Protein AF-A0A950CJN0-F1 (afdb_monomer_lite)

Sequence (94 aa):
LMHSLLANPVSRYEAWDFVRKNWEAMVQKYPDSALPRMCEAVSGLLNRQDEVNEFFEQHKPRLGQKIIEQHLERLAVAIAFRDREGRNLTTTAL

Secondary structure (DSSP, 8-state):
-HHHHHH-TTTHHHHHHHHHHHHHHHHHHS-TTHHHHHHGGGGG-TT-HHHHHHHHHHS--SS-HHHHHHHHHHHHHHHHHHHHHHHHHHHTT-

pLDDT: mean 93.28, std 9.2, range [42.34, 98.44]

Structure (mmCIF, N/CA/C/O backbone):
data_AF-A0A950CJN0-F1
#
_entry.id   AF-A0A950CJN0-F1
#
loop_
_atom_site.group_PDB
_atom_site.id
_atom_site.type_symbol
_atom_site.label_atom_id
_atom_site.label_alt_id
_atom_site.label_comp_id
_atom_site.label_asym_id
_atom_site.label_entity_id
_atom_site.label_seq_id
_atom_site.pdbx_PDB_ins_code
_atom_site.Cartn_x
_atom_site.Cartn_y
_atom_site.Cartn_z
_atom_site.occupancy
_atom_site.B_iso_or_equiv
_atom_site.auth_seq_id
_atom_site.auth_comp_id
_atom_site.auth_asym_id
_atom_site.auth_atom_id
_atom_site.pdbx_PDB_model_num
ATOM 1 N N . LEU A 1 1 ? 6.361 1.848 12.959 1.00 86.06 1 LEU A N 1
ATOM 2 C CA . LEU A 1 1 ? 6.914 0.512 12.647 1.00 86.06 1 LEU A CA 1
ATOM 3 C C . LEU A 1 1 ? 6.338 -0.056 11.349 1.00 86.06 1 LEU A C 1
ATOM 5 O O . LEU A 1 1 ? 7.099 -0.166 10.403 1.00 86.06 1 LEU A O 1
ATOM 9 N N . MET A 1 2 ? 5.029 -0.341 11.256 1.00 93.94 2 MET A N 1
ATOM 10 C CA . MET A 1 2 ? 4.443 -0.949 10.041 1.00 93.94 2 MET A CA 1
ATOM 11 C C . MET A 1 2 ? 4.679 -0.150 8.755 1.00 93.94 2 MET A C 1
ATOM 13 O O . MET A 1 2 ? 5.116 -0.725 7.767 1.00 93.94 2 MET A O 1
ATOM 17 N N . HIS A 1 3 ? 4.482 1.172 8.788 1.00 94.75 3 HIS A N 1
ATOM 18 C CA . HIS A 1 3 ? 4.808 2.046 7.654 1.00 94.75 3 HIS A CA 1
ATOM 19 C C . HIS A 1 3 ? 6.258 1.852 7.173 1.00 94.75 3 HIS A C 1
ATOM 21 O O . HIS A 1 3 ? 6.506 1.664 5.990 1.00 94.75 3 HIS A O 1
ATOM 27 N N . SER A 1 4 ? 7.222 1.835 8.100 1.00 96.00 4 SER A N 1
ATOM 28 C CA . SER A 1 4 ? 8.645 1.669 7.784 1.00 96.00 4 SER A CA 1
ATOM 29 C C . SER A 1 4 ? 8.957 0.304 7.157 1.00 96.00 4 SER A C 1
ATOM 31 O O . SER A 1 4 ? 9.806 0.223 6.276 1.00 96.00 4 SER A O 1
ATOM 33 N N . LEU A 1 5 ? 8.261 -0.760 7.578 1.00 97.12 5 LEU A N 1
ATOM 34 C CA . LEU A 1 5 ? 8.411 -2.100 6.999 1.00 97.12 5 LEU A CA 1
ATOM 35 C C . LEU A 1 5 ? 7.815 -2.189 5.587 1.00 97.12 5 LEU A C 1
ATOM 37 O O . LEU A 1 5 ? 8.431 -2.793 4.714 1.00 97.12 5 LEU A O 1
ATOM 41 N N . LEU A 1 6 ? 6.667 -1.546 5.351 1.00 96.94 6 LEU A N 1
ATOM 42 C CA . LEU A 1 6 ? 6.071 -1.407 4.017 1.00 96.94 6 LEU A CA 1
ATOM 43 C C . LEU A 1 6 ? 6.938 -0.548 3.083 1.00 96.94 6 LEU A C 1
ATOM 45 O O . LEU A 1 6 ? 6.998 -0.799 1.884 1.00 96.94 6 LEU A O 1
ATOM 49 N N . ALA A 1 7 ? 7.635 0.458 3.614 1.00 96.62 7 ALA A N 1
ATOM 50 C CA . ALA A 1 7 ? 8.515 1.311 2.820 1.00 96.62 7 ALA A CA 1
ATOM 51 C C . ALA A 1 7 ? 9.823 0.600 2.415 1.00 96.62 7 ALA A C 1
ATOM 53 O O . ALA A 1 7 ? 10.427 0.936 1.393 1.00 96.62 7 ALA A O 1
ATOM 54 N N . ASN A 1 8 ? 10.265 -0.410 3.167 1.00 97.44 8 ASN A N 1
ATOM 55 C CA . ASN A 1 8 ? 11.538 -1.090 2.936 1.00 97.44 8 ASN A CA 1
ATOM 56 C C . ASN A 1 8 ? 11.455 -2.093 1.757 1.00 97.44 8 ASN A C 1
ATOM 58 O O . ASN A 1 8 ? 10.658 -3.027 1.823 1.00 97.44 8 ASN A O 1
ATOM 62 N N . PRO A 1 9 ? 12.275 -1.965 0.690 1.00 96.00 9 PRO A N 1
ATOM 63 C CA . PRO A 1 9 ? 12.313 -2.917 -0.431 1.00 96.00 9 PRO A CA 1
ATOM 64 C C . PRO A 1 9 ? 12.488 -4.382 -0.031 1.00 96.00 9 PRO A C 1
ATOM 66 O O . PRO A 1 9 ? 11.931 -5.252 -0.692 1.00 96.00 9 PRO A O 1
ATOM 69 N N . VAL A 1 10 ? 13.233 -4.641 1.045 1.00 97.75 10 VAL A N 1
ATOM 70 C CA . VAL A 1 10 ? 13.572 -5.995 1.499 1.00 97.75 10 VAL A CA 1
ATOM 71 C C . VAL A 1 10 ? 12.386 -6.698 2.158 1.00 97.75 10 VAL A C 1
ATOM 73 O O . VAL A 1 10 ? 12.309 -7.914 2.093 1.00 97.75 10 VAL A O 1
ATOM 76 N N . SER A 1 11 ? 11.481 -5.953 2.801 1.00 97.56 11 SER A N 1
ATOM 77 C CA . SER A 1 11 ? 10.420 -6.531 3.640 1.00 97.56 11 SER A CA 1
ATOM 78 C C . SER A 1 11 ? 9.003 -6.130 3.245 1.00 97.56 11 SER A C 1
ATOM 80 O O . SER A 1 11 ? 8.049 -6.500 3.927 1.00 97.56 11 SER A O 1
ATOM 82 N N . ARG A 1 12 ? 8.833 -5.280 2.227 1.00 97.50 12 ARG A N 1
ATOM 83 C CA . ARG A 1 12 ? 7.535 -4.648 1.940 1.00 97.50 12 ARG A CA 1
ATOM 84 C C . ARG A 1 12 ? 6.439 -5.641 1.599 1.00 97.50 12 ARG A C 1
ATOM 86 O O . ARG A 1 12 ? 5.287 -5.401 1.946 1.00 97.50 12 ARG A O 1
ATOM 93 N N . TYR A 1 13 ? 6.786 -6.734 0.930 1.00 97.94 13 TYR A N 1
ATOM 94 C CA . TYR A 1 13 ? 5.808 -7.722 0.495 1.00 97.94 13 TYR A CA 1
ATOM 95 C C . TYR A 1 13 ? 5.347 -8.581 1.673 1.00 97.94 13 TYR A C 1
ATOM 97 O O . TYR A 1 13 ? 4.150 -8.761 1.862 1.00 97.94 13 TYR A O 1
ATOM 105 N N . GLU A 1 14 ? 6.268 -8.987 2.541 1.00 98.19 14 GLU A N 1
ATOM 106 C CA . GLU A 1 14 ? 5.979 -9.686 3.792 1.00 98.19 14 GLU A CA 1
ATOM 107 C C . GLU A 1 14 ? 5.197 -8.786 4.758 1.00 98.19 14 GLU A C 1
ATOM 109 O O . GLU A 1 14 ? 4.248 -9.224 5.411 1.00 98.19 14 GLU A O 1
ATOM 114 N N . ALA A 1 15 ? 5.557 -7.501 4.828 1.00 97.88 15 ALA A N 1
ATOM 115 C CA . ALA A 1 15 ? 4.831 -6.511 5.612 1.00 97.88 15 ALA A CA 1
ATOM 116 C C . ALA A 1 15 ? 3.404 -6.320 5.087 1.00 97.88 15 ALA A C 1
ATOM 118 O O . ALA A 1 15 ? 2.470 -6.222 5.882 1.00 97.88 15 ALA A O 1
ATOM 119 N N . TRP A 1 16 ? 3.221 -6.297 3.768 1.00 98.25 16 TRP A N 1
ATOM 120 C CA . TRP A 1 16 ? 1.905 -6.230 3.145 1.00 98.25 16 TRP A CA 1
ATOM 121 C C . TRP A 1 16 ? 1.068 -7.483 3.424 1.00 98.25 16 TRP A C 1
ATOM 123 O O . TRP A 1 16 ? -0.086 -7.363 3.832 1.00 98.25 16 TRP A O 1
ATOM 133 N N . ASP A 1 17 ? 1.656 -8.675 3.317 1.00 98.38 17 ASP A N 1
ATOM 134 C CA . ASP A 1 17 ? 0.995 -9.933 3.681 1.00 98.38 17 ASP A CA 1
ATOM 135 C C . ASP A 1 17 ? 0.541 -9.934 5.145 1.00 98.38 17 ASP A C 1
ATOM 137 O O . ASP A 1 17 ? -0.583 -10.336 5.460 1.00 98.38 17 ASP A O 1
ATOM 141 N N . PHE A 1 18 ? 1.372 -9.401 6.045 1.00 97.81 18 PHE A N 1
ATOM 142 C CA . PHE A 1 18 ? 0.999 -9.212 7.441 1.00 97.81 18 PHE A CA 1
ATOM 143 C C . PHE A 1 18 ? -0.167 -8.227 7.608 1.00 97.81 18 PHE A C 1
ATOM 145 O O . PHE A 1 18 ? -1.094 -8.526 8.363 1.00 97.81 18 PHE A O 1
ATOM 152 N N . VAL A 1 19 ? -0.144 -7.076 6.922 1.00 96.69 19 VAL A N 1
ATOM 153 C CA . VAL A 1 19 ? -1.230 -6.079 6.983 1.00 96.69 19 VAL A CA 1
ATOM 154 C C . VAL A 1 19 ? -2.546 -6.688 6.519 1.00 96.69 19 VAL A C 1
ATOM 156 O O . VAL A 1 19 ? -3.523 -6.613 7.261 1.00 96.69 19 VAL A O 1
ATOM 159 N N . ARG A 1 20 ? -2.571 -7.338 5.348 1.00 97.50 20 ARG A N 1
ATOM 160 C CA . ARG A 1 20 ? -3.789 -7.967 4.815 1.00 97.50 20 ARG A CA 1
ATOM 161 C C . ARG A 1 20 ? -4.358 -9.000 5.777 1.00 97.50 20 ARG A C 1
ATOM 163 O O . ARG A 1 20 ? -5.536 -8.949 6.112 1.00 97.50 20 ARG A O 1
ATOM 170 N N . LYS A 1 21 ? -3.506 -9.904 6.272 1.00 98.25 21 LYS A N 1
ATOM 171 C CA . LYS A 1 21 ? -3.914 -10.985 7.178 1.00 98.25 21 LYS A CA 1
ATOM 172 C C . LYS A 1 21 ? -4.480 -10.476 8.506 1.00 98.25 21 LYS A C 1
ATOM 174 O O . LYS A 1 21 ? -5.313 -11.148 9.104 1.00 98.25 21 LYS A O 1
ATOM 179 N N . ASN A 1 22 ? -4.010 -9.328 8.992 1.00 96.81 22 ASN A N 1
ATOM 180 C CA . ASN A 1 22 ? -4.354 -8.811 10.320 1.00 96.81 22 ASN A CA 1
ATOM 181 C C . ASN A 1 22 ? -5.225 -7.548 10.27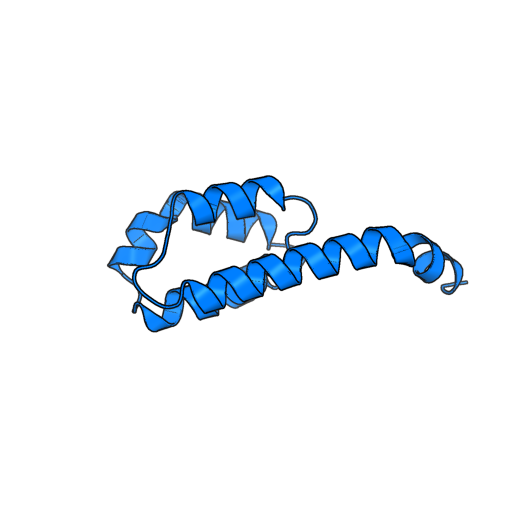6 1.00 96.81 22 ASN A C 1
ATOM 183 O O . ASN A 1 22 ? -5.391 -6.889 11.304 1.00 96.81 22 ASN A O 1
ATOM 187 N N . TRP A 1 23 ? -5.776 -7.198 9.114 1.00 95.44 23 TRP A N 1
ATOM 188 C CA . TRP A 1 23 ? -6.402 -5.899 8.887 1.00 95.44 23 TRP A CA 1
ATOM 189 C C . TRP A 1 23 ? -7.514 -5.564 9.881 1.00 95.44 23 TRP A C 1
ATOM 191 O O . TRP A 1 23 ? -7.486 -4.496 10.488 1.00 95.44 23 TRP A O 1
ATOM 201 N N . GLU A 1 24 ? -8.450 -6.484 10.118 1.00 94.81 24 GLU A N 1
ATOM 202 C CA . GLU A 1 24 ? -9.559 -6.261 11.056 1.00 94.81 24 GLU A CA 1
ATOM 203 C C . GLU A 1 24 ? -9.060 -5.938 12.470 1.00 94.81 24 GLU A C 1
ATOM 205 O O . GLU A 1 24 ? -9.510 -4.981 13.103 1.00 94.81 24 GLU A O 1
ATOM 210 N N . ALA A 1 25 ? -8.058 -6.683 12.943 1.00 95.50 25 ALA A N 1
ATOM 211 C CA . ALA A 1 25 ? -7.442 -6.439 14.241 1.00 95.50 25 ALA A CA 1
ATOM 212 C C .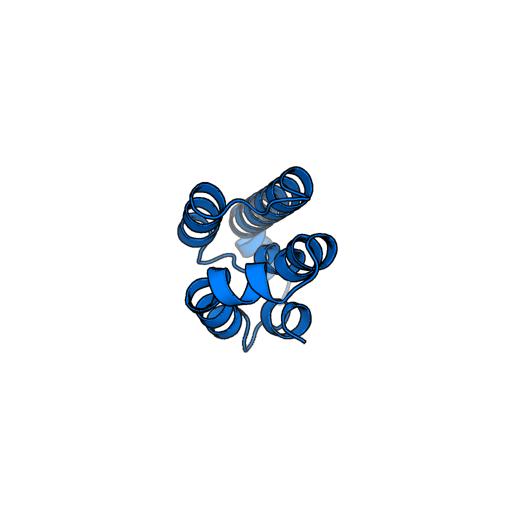 ALA A 1 25 ? -6.726 -5.078 14.288 1.00 95.50 25 ALA A C 1
ATOM 214 O O . ALA A 1 25 ? -6.725 -4.415 15.327 1.00 95.50 25 ALA A O 1
ATOM 215 N N . MET A 1 26 ? -6.129 -4.636 13.176 1.00 94.00 26 MET A N 1
ATOM 216 C CA . MET A 1 26 ? -5.503 -3.315 13.070 1.00 94.00 26 MET A CA 1
ATOM 217 C C . MET A 1 26 ? -6.551 -2.198 13.091 1.00 94.00 26 MET A C 1
ATOM 219 O O . MET A 1 26 ? -6.363 -1.221 13.810 1.00 94.00 26 MET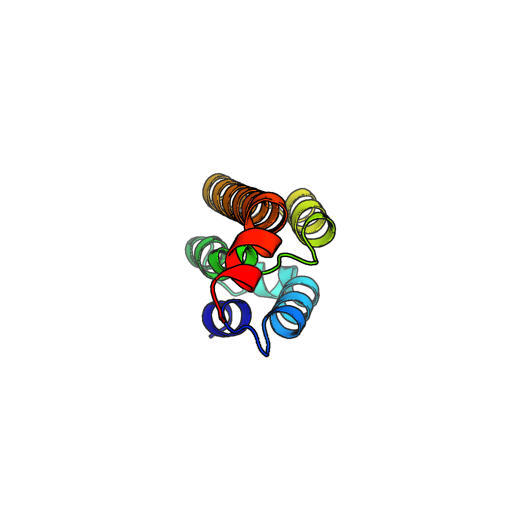 A O 1
ATOM 223 N N . VAL A 1 27 ? -7.680 -2.363 12.394 1.00 93.06 27 VAL A N 1
ATOM 224 C CA . VAL A 1 27 ? -8.797 -1.400 12.387 1.00 93.06 27 VAL A CA 1
ATOM 225 C C . VAL A 1 27 ? -9.442 -1.232 13.764 1.00 93.06 27 VAL A C 1
ATOM 227 O O . VAL A 1 27 ? -9.927 -0.150 14.102 1.00 93.06 27 VAL A O 1
ATOM 230 N N . GLN A 1 28 ? -9.449 -2.289 14.575 1.00 93.38 28 GLN A N 1
ATOM 231 C CA . GLN A 1 28 ? -9.944 -2.229 15.951 1.00 93.38 28 GLN A CA 1
ATOM 232 C C . GLN A 1 28 ? -8.949 -1.569 16.915 1.00 93.38 28 GLN A C 1
ATOM 234 O O . GLN A 1 28 ? -9.364 -0.877 17.841 1.00 93.38 28 GLN A O 1
ATOM 239 N N . LYS A 1 29 ? -7.642 -1.792 16.727 1.00 93.69 29 LYS A N 1
ATOM 240 C CA . LYS A 1 29 ? -6.605 -1.345 17.673 1.00 93.69 29 LYS A CA 1
ATOM 241 C C . LYS A 1 29 ? -6.044 0.038 17.370 1.00 93.69 29 LYS A C 1
ATOM 243 O O . LYS A 1 29 ? -5.583 0.715 18.287 1.00 93.69 29 LYS A O 1
ATOM 248 N N . TYR A 1 30 ? -5.976 0.426 16.101 1.00 91.75 30 TYR A N 1
ATOM 249 C CA . TYR A 1 30 ? -5.313 1.661 15.696 1.00 91.75 30 TYR A CA 1
ATOM 250 C C . TYR A 1 30 ? -6.300 2.826 15.632 1.00 91.75 30 TYR A C 1
ATOM 252 O O . TYR A 1 30 ? -7.451 2.635 15.244 1.00 91.75 30 TYR A O 1
ATOM 260 N N . PRO A 1 31 ? -5.854 4.053 15.956 1.00 92.31 31 PRO A N 1
ATOM 261 C CA . PRO A 1 31 ? -6.653 5.242 15.699 1.00 92.31 31 PRO A CA 1
ATOM 262 C C . PRO A 1 31 ? -7.002 5.351 14.210 1.00 92.31 31 PRO A C 1
ATOM 264 O O . PRO A 1 31 ? -6.138 5.139 13.356 1.00 92.31 31 PRO A O 1
ATOM 267 N N . ASP A 1 32 ? -8.224 5.780 13.894 1.00 89.88 32 ASP A N 1
ATOM 268 C CA . ASP A 1 32 ? -8.700 5.915 12.507 1.00 89.88 32 ASP A CA 1
ATOM 269 C C . ASP A 1 32 ? -7.804 6.819 11.646 1.00 89.88 32 ASP A C 1
ATOM 271 O O . ASP A 1 32 ? -7.632 6.590 10.453 1.00 89.88 32 ASP A O 1
ATOM 275 N N . SER A 1 33 ? -7.157 7.817 12.256 1.00 89.88 33 SER A N 1
ATOM 276 C CA . SER A 1 33 ? -6.225 8.722 11.573 1.00 89.88 33 SER A CA 1
ATOM 277 C C . SER A 1 33 ? -4.838 8.120 11.300 1.00 89.88 33 SER A C 1
ATOM 279 O O . SER A 1 33 ? -4.031 8.732 10.593 1.00 89.88 33 SER A O 1
ATOM 281 N N . ALA A 1 34 ? -4.514 6.967 11.892 1.00 91.56 34 ALA A N 1
ATOM 282 C CA . ALA A 1 34 ? -3.221 6.305 11.747 1.00 91.56 34 ALA A CA 1
ATOM 283 C C . ALA A 1 34 ? -3.205 5.313 10.575 1.00 91.56 34 ALA A C 1
ATOM 285 O O . ALA A 1 34 ? -2.163 5.151 9.940 1.00 91.56 34 ALA A O 1
ATOM 286 N N . LEU A 1 35 ? -4.347 4.691 10.256 1.00 92.69 35 LEU A N 1
ATOM 287 C CA . LEU A 1 35 ? -4.444 3.698 9.182 1.00 92.69 35 LEU A CA 1
ATOM 288 C C . LEU A 1 35 ? -4.083 4.268 7.800 1.00 92.69 35 LEU A C 1
ATOM 290 O O . LEU A 1 35 ? -3.220 3.669 7.156 1.00 92.69 35 LEU A O 1
ATOM 294 N N . PRO A 1 36 ? -4.620 5.424 7.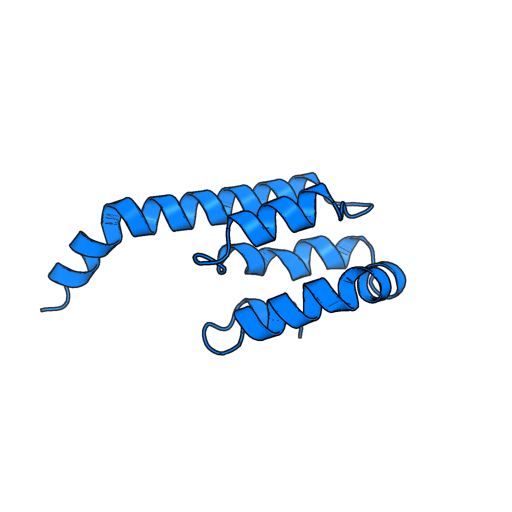349 1.00 93.19 36 PRO A N 1
ATOM 295 C CA . PRO A 1 36 ? -4.250 5.967 6.042 1.00 93.19 36 PRO A CA 1
ATOM 296 C C . PRO A 1 36 ? -2.755 6.285 5.946 1.00 93.19 36 PRO A C 1
ATOM 298 O O . PRO A 1 36 ? -2.100 5.897 4.987 1.00 93.19 36 PRO A O 1
ATOM 301 N N . ARG A 1 37 ? -2.183 6.885 7.000 1.00 91.25 37 ARG A N 1
ATOM 302 C CA . ARG A 1 37 ? -0.745 7.203 7.074 1.00 91.25 37 ARG A CA 1
ATOM 303 C C . ARG A 1 37 ? 0.140 5.959 7.051 1.00 91.25 37 ARG A C 1
ATOM 305 O O . ARG A 1 37 ? 1.201 5.954 6.434 1.00 91.25 37 ARG A O 1
ATOM 312 N N . MET A 1 38 ? -0.283 4.884 7.712 1.00 94.12 38 MET A N 1
ATOM 313 C CA . MET A 1 38 ? 0.421 3.607 7.630 1.00 94.12 38 MET A CA 1
ATOM 314 C C . MET A 1 38 ? 0.433 3.072 6.193 1.00 94.12 38 MET A C 1
ATOM 316 O O . MET A 1 38 ? 1.468 2.581 5.744 1.00 94.12 38 MET A O 1
ATOM 320 N N . CYS A 1 39 ? -0.695 3.194 5.489 1.00 94.56 39 CYS A N 1
ATOM 321 C CA . CYS A 1 39 ? -0.880 2.660 4.144 1.00 94.56 39 CYS A CA 1
ATOM 322 C C . CYS A 1 39 ? -0.209 3.493 3.046 1.00 94.56 39 CYS A C 1
ATOM 324 O O . CYS A 1 39 ? -0.115 3.006 1.932 1.00 94.56 39 CYS A O 1
ATOM 326 N N . GLU A 1 40 ? 0.321 4.688 3.315 1.00 95.56 40 GLU A N 1
ATOM 327 C CA . GLU A 1 40 ? 1.040 5.489 2.305 1.00 95.56 40 GLU A CA 1
ATOM 328 C C . GLU A 1 40 ? 2.120 4.694 1.547 1.00 95.56 40 GLU A C 1
ATOM 330 O O . GLU A 1 40 ? 2.285 4.825 0.329 1.00 95.56 40 GLU A O 1
ATOM 335 N N . ALA A 1 41 ? 2.820 3.810 2.259 1.00 94.62 41 ALA A N 1
ATOM 336 C CA . ALA A 1 41 ? 3.900 3.000 1.715 1.00 94.62 41 ALA A CA 1
ATOM 337 C C . ALA A 1 41 ? 3.440 1.888 0.745 1.00 94.62 41 ALA A C 1
ATOM 339 O O . ALA A 1 41 ? 4.283 1.306 0.062 1.00 94.62 41 ALA A O 1
ATOM 340 N N . VAL A 1 42 ? 2.130 1.622 0.606 1.00 96.50 42 VAL A N 1
ATOM 341 C CA . VAL A 1 42 ? 1.614 0.665 -0.400 1.00 96.50 42 VAL A CA 1
ATOM 342 C C . VAL A 1 42 ? 1.892 1.121 -1.834 1.00 96.50 42 VAL A C 1
ATOM 344 O O . VAL A 1 42 ? 1.961 0.294 -2.737 1.00 96.50 42 VAL A O 1
ATOM 347 N N . SER A 1 43 ? 2.163 2.416 -2.036 1.00 96.75 43 SER A N 1
ATOM 348 C CA . SER A 1 43 ? 2.628 2.979 -3.312 1.00 96.75 43 SER A CA 1
ATOM 349 C C . SER A 1 43 ? 3.923 2.344 -3.846 1.00 96.75 43 SER A C 1
ATOM 351 O O . SER A 1 43 ? 4.209 2.437 -5.037 1.00 96.75 43 SER A O 1
ATOM 353 N N . GLY A 1 44 ? 4.692 1.651 -2.997 1.00 96.38 44 GLY A N 1
ATOM 354 C CA . GLY A 1 44 ? 5.888 0.901 -3.385 1.00 96.38 44 GLY A CA 1
ATOM 355 C C . GLY A 1 44 ? 5.653 -0.560 -3.801 1.00 96.38 44 GLY A C 1
ATOM 356 O O . GLY A 1 44 ? 6.627 -1.245 -4.128 1.00 96.38 44 GLY A O 1
ATOM 357 N N . LEU A 1 45 ? 4.417 -1.068 -3.773 1.00 97.88 45 LEU A N 1
ATOM 358 C CA . LEU A 1 45 ? 4.076 -2.474 -4.047 1.00 97.88 45 LEU A CA 1
ATOM 359 C C . LEU A 1 45 ? 3.821 -2.733 -5.543 1.00 97.88 45 LEU A C 1
ATOM 361 O O . LEU A 1 45 ? 2.800 -3.295 -5.932 1.00 97.88 45 LEU A O 1
ATOM 365 N N . LEU A 1 46 ? 4.771 -2.339 -6.394 1.00 96.94 46 LEU A N 1
ATOM 366 C CA . LEU A 1 46 ? 4.608 -2.294 -7.858 1.00 96.94 46 LEU A CA 1
ATOM 367 C C . LEU A 1 46 ? 4.225 -3.633 -8.516 1.00 96.94 46 LEU A C 1
ATOM 369 O O . LEU A 1 46 ? 3.696 -3.641 -9.622 1.00 96.94 46 LEU A O 1
ATOM 373 N N . ASN A 1 47 ? 4.520 -4.766 -7.873 1.00 96.88 47 ASN A N 1
ATOM 374 C CA . ASN A 1 47 ? 4.223 -6.103 -8.404 1.00 96.88 47 ASN A CA 1
ATOM 375 C C . ASN A 1 47 ? 2.904 -6.688 -7.881 1.00 96.88 47 ASN A C 1
ATOM 377 O O . ASN A 1 47 ? 2.617 -7.852 -8.137 1.00 96.88 47 ASN A O 1
ATOM 381 N N . ARG A 1 48 ? 2.134 -5.922 -7.102 1.00 97.81 48 ARG A N 1
ATOM 382 C CA . ARG A 1 48 ? 0.897 -6.384 -6.462 1.00 97.81 48 ARG A CA 1
ATOM 383 C C . ARG A 1 48 ? -0.242 -5.368 -6.597 1.00 97.81 48 ARG A C 1
ATOM 385 O O . ARG A 1 48 ? -1.070 -5.262 -5.704 1.00 97.81 48 ARG A O 1
ATOM 392 N N . GLN A 1 49 ? -0.269 -4.603 -7.689 1.00 97.50 49 GLN A N 1
ATOM 393 C CA . GLN A 1 49 ? -1.263 -3.545 -7.904 1.00 97.50 49 GLN A CA 1
ATOM 394 C C . GLN A 1 49 ? -2.700 -4.044 -7.763 1.00 97.50 49 GLN A C 1
ATOM 396 O O . GLN A 1 49 ? -3.450 -3.491 -6.964 1.00 97.50 49 GLN A O 1
ATOM 401 N N . ASP A 1 50 ? -3.055 -5.092 -8.505 1.00 97.56 50 ASP A N 1
ATOM 402 C CA . ASP A 1 50 ? -4.419 -5.627 -8.524 1.00 97.56 50 ASP A CA 1
ATOM 403 C C . ASP A 1 50 ? -4.827 -6.118 -7.132 1.00 97.56 50 ASP A C 1
ATOM 405 O O . ASP A 1 50 ? -5.858 -5.713 -6.605 1.00 97.56 50 ASP A O 1
ATOM 409 N N . GLU A 1 51 ? -3.940 -6.866 -6.470 1.00 97.94 51 GLU A N 1
ATOM 410 C CA . GLU A 1 51 ? -4.138 -7.342 -5.098 1.00 97.94 51 GLU A CA 1
ATOM 411 C C . GLU A 1 51 ? -4.357 -6.191 -4.098 1.00 97.94 51 GLU A C 1
ATOM 413 O O . GLU A 1 51 ? -5.192 -6.292 -3.199 1.00 97.94 51 GLU A O 1
ATOM 418 N N . VAL A 1 52 ? -3.600 -5.096 -4.223 1.00 97.88 52 VAL A N 1
ATOM 419 C CA . VAL A 1 52 ? -3.736 -3.920 -3.351 1.00 97.88 52 VAL A CA 1
ATOM 420 C C . VAL A 1 52 ? -5.055 -3.192 -3.620 1.00 97.88 52 VAL A C 1
ATOM 422 O O . VAL A 1 52 ? -5.733 -2.800 -2.668 1.00 97.88 52 VAL A O 1
ATOM 425 N N . ASN A 1 53 ? -5.441 -3.036 -4.886 1.00 97.75 53 ASN A N 1
ATOM 426 C CA . ASN A 1 53 ? -6.691 -2.383 -5.269 1.00 97.75 53 ASN A CA 1
ATOM 427 C C . ASN A 1 53 ? -7.907 -3.171 -4.769 1.00 97.75 53 ASN A C 1
ATOM 429 O O . ASN A 1 53 ? -8.723 -2.621 -4.029 1.00 97.75 53 ASN A O 1
ATOM 433 N N . GLU A 1 54 ? -7.977 -4.467 -5.083 1.00 98.12 54 GLU A N 1
ATOM 434 C CA . GLU A 1 54 ? -9.051 -5.361 -4.633 1.00 98.12 54 GLU A CA 1
ATOM 435 C C . GLU A 1 54 ? -9.181 -5.357 -3.107 1.00 98.12 54 GLU A C 1
ATOM 437 O O . GLU A 1 54 ? -10.285 -5.326 -2.553 1.00 98.12 54 GLU A O 1
ATOM 442 N N . PHE A 1 55 ? -8.046 -5.331 -2.401 1.00 97.88 55 PHE A N 1
ATOM 443 C CA . PHE A 1 55 ? -8.046 -5.276 -0.950 1.00 97.88 55 PHE A CA 1
ATOM 444 C C . PHE A 1 55 ? -8.751 -4.020 -0.424 1.00 97.88 55 PHE A C 1
ATOM 446 O O . PHE A 1 55 ? -9.625 -4.141 0.434 1.00 97.88 55 PHE A O 1
ATOM 453 N N . PHE A 1 56 ? -8.417 -2.827 -0.923 1.00 96.44 56 PHE A N 1
ATOM 454 C CA . PHE A 1 56 ? -9.016 -1.577 -0.437 1.00 96.44 56 PHE A CA 1
ATOM 455 C C . PHE A 1 56 ? -10.438 -1.323 -0.958 1.00 96.44 56 PHE A C 1
ATOM 457 O O . PHE A 1 56 ? -11.184 -0.572 -0.323 1.00 96.44 56 PHE A O 1
ATOM 464 N N . GLU A 1 57 ? -10.859 -1.983 -2.039 1.00 96.31 57 GLU A N 1
ATOM 465 C CA . GLU A 1 57 ? -12.270 -2.032 -2.441 1.00 96.31 57 GLU A CA 1
ATOM 466 C C . GLU A 1 57 ? -13.127 -2.768 -1.404 1.00 96.31 57 GLU A C 1
ATOM 468 O O . GLU A 1 57 ? -14.211 -2.297 -1.044 1.00 96.31 57 GLU A O 1
ATOM 473 N N . GLN A 1 58 ? -12.612 -3.887 -0.887 1.00 96.56 58 GLN A N 1
ATOM 474 C CA . GLN A 1 58 ? -13.283 -4.730 0.105 1.00 96.56 58 GLN A CA 1
ATOM 475 C C . GLN A 1 58 ? -13.121 -4.203 1.542 1.00 96.56 58 GLN A C 1
ATOM 477 O O . GLN A 1 58 ? -14.008 -4.376 2.375 1.00 96.56 58 GLN A O 1
ATOM 482 N N . HIS A 1 59 ? -12.011 -3.520 1.838 1.00 94.56 59 HIS A N 1
ATOM 483 C CA . HIS A 1 59 ? -11.607 -3.148 3.194 1.00 94.56 59 HIS A CA 1
ATOM 484 C C . HIS A 1 59 ? -11.465 -1.632 3.364 1.00 94.56 59 HIS A C 1
ATOM 486 O O . HIS A 1 59 ? -10.383 -1.096 3.624 1.00 94.56 59 HIS A O 1
ATOM 492 N N . LYS A 1 60 ? -12.585 -0.917 3.252 1.00 89.69 60 LYS A N 1
ATOM 493 C CA . LYS A 1 60 ? -12.594 0.547 3.356 1.00 89.69 60 LYS A CA 1
ATOM 494 C C . LYS A 1 60 ? -12.357 1.011 4.799 1.00 89.69 60 LYS A C 1
ATOM 496 O O . LYS A 1 60 ? -13.109 0.617 5.695 1.00 89.69 60 LYS A O 1
ATOM 501 N N . PRO A 1 61 ? -11.368 1.885 5.063 1.00 86.25 61 PRO A N 1
ATOM 502 C CA . PRO A 1 61 ? -11.222 2.481 6.384 1.00 86.25 61 PRO A CA 1
ATOM 503 C C . PRO A 1 61 ? -12.402 3.415 6.691 1.00 86.25 61 PRO A C 1
ATOM 505 O O . PRO A 1 61 ? -12.983 4.040 5.797 1.00 86.25 61 PRO A O 1
ATOM 508 N N . ARG A 1 62 ? -12.728 3.550 7.984 1.00 87.44 62 ARG A N 1
ATOM 509 C CA . ARG A 1 62 ? -13.785 4.459 8.469 1.00 87.44 62 ARG A CA 1
ATOM 510 C C . ARG A 1 62 ? -13.506 5.924 8.124 1.00 87.44 62 ARG A C 1
ATOM 512 O O . ARG A 1 62 ? -14.433 6.673 7.837 1.00 87.44 62 ARG A O 1
ATOM 519 N N . LEU A 1 63 ? -12.232 6.322 8.136 1.00 89.94 63 LEU A N 1
ATOM 520 C CA . LEU A 1 63 ? -11.765 7.672 7.830 1.00 89.94 63 LEU A CA 1
ATOM 521 C C . LEU A 1 63 ? -10.620 7.624 6.815 1.00 89.94 63 LEU A C 1
ATOM 523 O O . LEU A 1 63 ? -9.817 6.695 6.810 1.00 89.94 63 LEU A O 1
ATOM 527 N N . GLY A 1 64 ? -10.510 8.666 5.988 1.00 91.25 64 GLY A N 1
ATOM 528 C CA . GLY A 1 64 ? -9.361 8.849 5.101 1.00 91.25 64 GLY A CA 1
ATOM 529 C C . GLY A 1 64 ? -9.412 8.030 3.812 1.00 91.25 64 GLY A C 1
ATOM 530 O O . GLY A 1 64 ? -8.364 7.782 3.229 1.00 91.25 64 GLY A O 1
ATOM 531 N N . GLN A 1 65 ? -10.605 7.654 3.337 1.00 93.12 65 GLN A N 1
ATOM 532 C CA . GLN A 1 65 ? -10.783 6.956 2.053 1.00 93.12 65 GLN A CA 1
ATOM 533 C C . GLN A 1 65 ? -10.106 7.705 0.898 1.00 93.12 65 GLN A C 1
ATOM 535 O O . GLN A 1 65 ? -9.287 7.123 0.201 1.00 93.12 65 GLN A O 1
ATOM 540 N N . LYS A 1 66 ? -10.306 9.026 0.803 1.00 95.69 66 LYS A N 1
ATOM 541 C CA . LYS A 1 66 ? -9.631 9.870 -0.196 1.00 95.69 66 LYS A CA 1
ATOM 542 C C . LYS A 1 66 ? -8.098 9.823 -0.116 1.00 95.69 66 LYS A C 1
ATOM 544 O O . LYS A 1 66 ? -7.423 9.937 -1.128 1.00 95.69 66 LYS A O 1
ATOM 549 N N . ILE A 1 67 ? -7.535 9.669 1.084 1.00 95.88 67 ILE A N 1
ATOM 550 C CA . ILE A 1 67 ? -6.080 9.551 1.263 1.00 95.88 67 ILE A CA 1
ATOM 551 C C . ILE A 1 67 ? -5.600 8.192 0.737 1.00 95.88 67 ILE A C 1
ATOM 553 O O . ILE A 1 67 ? -4.585 8.131 0.051 1.00 95.88 67 ILE A O 1
ATOM 557 N N . ILE A 1 68 ? -6.347 7.116 1.007 1.00 96.25 68 ILE A N 1
ATOM 558 C CA . ILE A 1 68 ? -6.067 5.797 0.427 1.00 96.25 68 ILE A CA 1
ATOM 559 C C . ILE A 1 68 ? -6.157 5.848 -1.100 1.00 96.25 68 ILE A C 1
ATOM 561 O O . ILE A 1 68 ? -5.216 5.418 -1.755 1.00 96.25 68 ILE A O 1
ATOM 565 N N . GLU A 1 69 ? -7.218 6.428 -1.665 1.00 96.62 69 GLU A N 1
ATOM 566 C CA . GLU A 1 69 ? -7.377 6.604 -3.118 1.00 96.62 69 GLU A CA 1
ATOM 567 C C . GLU A 1 69 ? -6.156 7.307 -3.728 1.00 96.62 69 GLU A C 1
ATOM 569 O O . GLU A 1 69 ? -5.557 6.798 -4.670 1.00 96.62 69 GLU A O 1
ATOM 574 N N . GLN A 1 70 ? -5.689 8.398 -3.115 1.00 97.62 70 GLN A N 1
ATOM 575 C CA . GLN A 1 70 ? -4.469 9.094 -3.541 1.00 97.62 70 GLN A CA 1
ATOM 576 C C . GLN A 1 70 ? -3.207 8.218 -3.464 1.00 97.62 70 GLN A C 1
ATOM 578 O O . GLN A 1 70 ? -2.283 8.376 -4.263 1.00 97.62 70 GLN A O 1
ATOM 583 N N . HIS A 1 71 ? -3.113 7.300 -2.500 1.00 97.38 71 HIS A N 1
ATOM 584 C CA . HIS A 1 71 ? -2.002 6.349 -2.427 1.00 97.38 71 HIS A CA 1
ATOM 585 C C . HIS A 1 71 ? -2.073 5.292 -3.537 1.00 97.38 71 HIS A C 1
ATOM 587 O O . HIS A 1 71 ? -1.032 4.947 -4.100 1.00 97.38 71 HIS A O 1
ATOM 593 N N . LEU A 1 72 ? -3.276 4.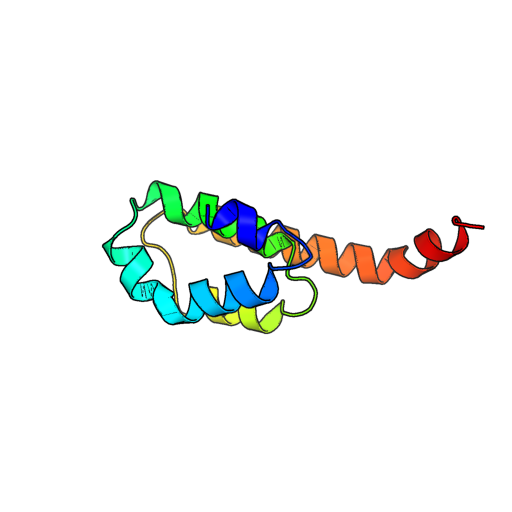829 -3.890 1.00 98.06 72 LEU A N 1
ATOM 594 C CA . LEU A 1 72 ? -3.498 3.915 -5.016 1.00 98.06 72 LEU A CA 1
ATOM 595 C C . LEU A 1 72 ? -3.210 4.597 -6.360 1.00 98.06 72 LEU A C 1
ATOM 597 O O . LEU A 1 72 ? -2.569 4.009 -7.229 1.00 98.06 72 LEU A O 1
ATOM 601 N N . GLU A 1 73 ? -3.575 5.870 -6.508 1.00 98.38 73 GLU A N 1
ATOM 602 C CA . GLU A 1 73 ? -3.188 6.683 -7.665 1.00 98.38 73 GLU A CA 1
ATOM 603 C C . GLU A 1 73 ? -1.662 6.784 -7.787 1.00 98.38 73 GLU A C 1
ATOM 605 O O . GLU A 1 73 ? -1.105 6.573 -8.865 1.00 98.38 73 GLU A O 1
ATOM 610 N N . ARG A 1 74 ? -0.951 7.043 -6.679 1.00 98.31 74 ARG A N 1
ATOM 611 C CA . ARG A 1 74 ? 0.523 7.059 -6.670 1.00 98.31 74 ARG A CA 1
ATOM 612 C C . ARG A 1 74 ? 1.119 5.707 -7.065 1.00 98.31 74 ARG A C 1
ATOM 614 O O . ARG A 1 74 ? 2.110 5.694 -7.792 1.00 98.31 74 ARG A O 1
ATOM 621 N N . LEU A 1 75 ? 0.529 4.594 -6.619 1.00 98.44 75 LEU A N 1
ATOM 622 C CA . LEU A 1 75 ? 0.934 3.247 -7.037 1.00 98.44 75 LEU A CA 1
ATOM 623 C C . LEU A 1 75 ? 0.799 3.081 -8.557 1.00 98.44 75 LEU A C 1
ATOM 625 O O . LEU A 1 75 ? 1.755 2.680 -9.219 1.00 98.44 75 LEU A O 1
ATOM 629 N N . ALA A 1 76 ? -0.355 3.454 -9.115 1.00 98.31 76 ALA A N 1
ATOM 630 C CA . ALA A 1 76 ? -0.608 3.383 -10.552 1.00 98.31 76 ALA A CA 1
ATOM 631 C C . ALA A 1 76 ? 0.376 4.255 -11.355 1.00 98.31 76 ALA A C 1
ATOM 633 O O . ALA A 1 76 ? 0.934 3.804 -12.355 1.00 98.31 76 ALA A O 1
ATOM 634 N N . VAL A 1 77 ? 0.655 5.478 -10.888 1.00 98.19 77 VAL A N 1
ATOM 635 C CA . VAL A 1 77 ? 1.653 6.371 -11.502 1.00 98.19 77 VAL A CA 1
ATOM 636 C C . VAL A 1 77 ? 3.053 5.758 -11.460 1.00 98.19 77 VAL A C 1
ATOM 638 O O . VAL A 1 77 ? 3.770 5.815 -12.458 1.00 98.19 77 VAL A O 1
ATOM 641 N N . ALA A 1 78 ? 3.455 5.160 -10.336 1.00 97.12 78 ALA A N 1
ATOM 642 C CA . ALA A 1 78 ? 4.771 4.542 -10.197 1.00 97.12 78 ALA A CA 1
ATOM 643 C C . ALA A 1 78 ? 4.952 3.339 -11.139 1.00 97.12 78 ALA A C 1
ATOM 645 O O . ALA A 1 78 ? 6.024 3.167 -11.723 1.00 97.12 78 ALA A O 1
ATOM 646 N N . ILE A 1 79 ? 3.899 2.543 -11.337 1.00 97.62 79 ILE A N 1
ATOM 647 C CA . ILE A 1 79 ? 3.885 1.430 -12.295 1.00 97.62 79 ILE A CA 1
ATOM 648 C C . ILE A 1 79 ? 3.979 1.955 -13.726 1.00 97.62 79 ILE A C 1
ATOM 650 O O . ILE A 1 79 ? 4.889 1.565 -14.454 1.00 97.62 79 ILE A O 1
ATOM 654 N N . ALA A 1 80 ? 3.136 2.923 -14.094 1.00 97.38 80 ALA A N 1
ATOM 655 C CA . ALA A 1 80 ? 3.181 3.539 -15.418 1.00 97.38 80 ALA A CA 1
ATOM 656 C C . ALA A 1 80 ? 4.554 4.165 -15.723 1.00 97.38 80 ALA A C 1
ATOM 658 O O . ALA A 1 80 ? 5.054 4.078 -16.845 1.00 97.38 80 ALA A O 1
ATOM 659 N N . PHE A 1 81 ? 5.192 4.776 -14.720 1.00 96.38 81 PHE A N 1
ATOM 660 C CA . PHE A 1 81 ? 6.548 5.300 -14.844 1.00 96.38 81 PHE A CA 1
ATOM 661 C C . PHE A 1 81 ? 7.575 4.188 -15.079 1.00 96.38 81 PHE A C 1
ATOM 663 O O . PHE A 1 81 ? 8.371 4.297 -16.012 1.00 96.38 81 PHE A O 1
ATOM 670 N N . ARG A 1 82 ? 7.552 3.112 -14.278 1.00 95.00 82 ARG A N 1
ATOM 671 C CA . ARG A 1 82 ? 8.445 1.955 -14.452 1.00 95.00 82 ARG A CA 1
ATOM 672 C C . ARG A 1 82 ? 8.318 1.366 -15.854 1.00 95.00 82 ARG A C 1
ATOM 674 O O . ARG A 1 82 ? 9.334 1.080 -16.482 1.00 95.00 82 ARG A O 1
ATOM 681 N N . ASP A 1 83 ? 7.096 1.208 -16.342 1.00 94.50 83 ASP A N 1
ATOM 682 C CA . ASP A 1 83 ? 6.835 0.549 -17.620 1.00 94.50 83 ASP A CA 1
ATOM 683 C C . ASP A 1 83 ? 7.288 1.418 -18.807 1.00 94.50 83 ASP A C 1
ATOM 685 O O . ASP A 1 83 ? 7.812 0.904 -19.799 1.00 94.50 83 ASP A O 1
ATOM 689 N N . ARG 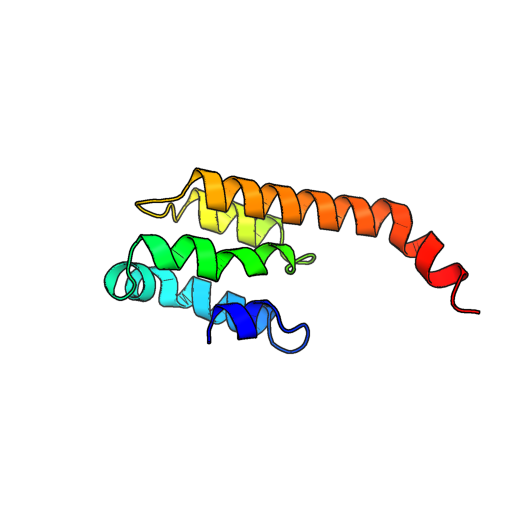A 1 84 ? 7.161 2.749 -18.686 1.00 95.12 84 ARG A N 1
ATOM 690 C CA . ARG A 1 84 ? 7.608 3.704 -19.710 1.00 95.12 84 ARG A CA 1
ATOM 691 C C . ARG A 1 84 ? 9.121 3.923 -19.702 1.00 95.12 84 ARG A C 1
ATOM 693 O O . ARG A 1 84 ? 9.748 3.859 -20.755 1.00 95.12 84 ARG A O 1
ATOM 700 N N . GLU A 1 85 ? 9.703 4.181 -18.532 1.00 95.81 85 GLU A N 1
ATOM 701 C CA . GLU A 1 85 ? 11.082 4.678 -18.403 1.00 95.81 85 GLU A CA 1
ATOM 702 C C . GLU A 1 85 ? 12.089 3.630 -17.928 1.00 95.81 85 GLU A C 1
ATOM 704 O O . GLU A 1 85 ? 13.293 3.852 -18.038 1.00 95.81 85 GLU A O 1
ATOM 709 N N . GLY A 1 86 ? 11.650 2.477 -17.415 1.00 90.06 86 GLY A N 1
ATOM 710 C CA . GLY A 1 86 ? 12.547 1.496 -16.791 1.00 90.06 86 GLY A CA 1
ATOM 711 C C . GLY A 1 86 ? 13.688 1.039 -17.705 1.00 90.06 86 GLY A C 1
ATOM 712 O O . GLY A 1 86 ? 14.828 0.889 -17.260 1.00 90.06 86 GLY A O 1
ATOM 713 N N . ARG A 1 87 ? 13.412 0.899 -19.009 1.00 88.25 87 ARG A N 1
ATOM 714 C CA . ARG A 1 87 ? 14.435 0.580 -20.020 1.00 88.25 87 ARG A CA 1
ATOM 715 C C . ARG A 1 87 ? 15.432 1.726 -20.212 1.00 88.25 87 ARG A C 1
ATOM 717 O O . ARG A 1 87 ? 16.632 1.478 -20.202 1.00 88.25 87 ARG A O 1
ATOM 724 N N . ASN A 1 88 ? 14.948 2.964 -20.299 1.00 89.62 88 ASN A N 1
ATOM 725 C CA . ASN A 1 88 ? 15.776 4.158 -20.498 1.00 89.62 88 ASN A CA 1
ATOM 726 C C . ASN A 1 88 ? 16.723 4.396 -19.311 1.00 89.62 88 ASN A C 1
ATOM 728 O O . ASN A 1 88 ? 17.878 4.768 -19.498 1.00 89.62 88 ASN A O 1
ATOM 732 N N . LEU A 1 89 ? 16.254 4.134 -18.088 1.00 87.00 89 LEU A N 1
ATOM 733 C CA . LEU A 1 89 ? 17.050 4.299 -16.868 1.00 87.00 89 LEU A CA 1
ATOM 734 C C . LEU A 1 89 ? 18.123 3.216 -16.695 1.00 87.00 89 LEU A C 1
ATOM 736 O O . LEU A 1 89 ? 19.153 3.474 -16.079 1.00 87.00 89 LEU A O 1
ATOM 740 N N . THR A 1 90 ? 17.907 2.023 -17.252 1.00 79.12 90 THR A N 1
ATOM 741 C CA . THR A 1 90 ? 18.893 0.931 -17.202 1.00 79.12 90 THR A CA 1
ATOM 742 C C . THR A 1 90 ? 20.037 1.166 -18.195 1.00 79.12 90 THR A C 1
ATOM 744 O O . THR A 1 90 ? 21.174 0.791 -17.929 1.00 79.12 90 THR A O 1
ATOM 747 N N . THR A 1 91 ? 19.763 1.828 -19.324 1.00 63.50 91 THR A N 1
ATOM 748 C CA . THR A 1 91 ? 20.760 2.118 -20.368 1.00 63.50 91 THR A CA 1
ATOM 749 C C . THR A 1 91 ? 21.755 3.218 -19.979 1.00 63.50 91 THR A C 1
ATOM 751 O O . THR A 1 91 ? 22.896 3.166 -20.420 1.00 63.50 91 THR A O 1
ATOM 754 N N . THR A 1 92 ? 21.372 4.174 -19.129 1.00 55.38 92 THR A N 1
ATOM 755 C CA . THR A 1 92 ? 22.248 5.285 -18.689 1.00 55.38 92 THR A CA 1
ATOM 756 C C . THR A 1 92 ? 23.237 4.885 -17.579 1.00 55.38 92 THR A C 1
ATOM 758 O O . THR A 1 92 ? 24.074 5.687 -17.182 1.00 55.38 92 THR A O 1
ATOM 761 N N . ALA A 1 93 ? 23.151 3.661 -17.048 1.00 52.97 93 ALA A N 1
ATOM 762 C CA . ALA A 1 93 ? 24.012 3.176 -15.963 1.00 52.97 93 ALA A CA 1
ATOM 763 C C . ALA A 1 93 ? 25.339 2.528 -16.436 1.00 52.97 93 ALA A C 1
ATOM 765 O O . ALA A 1 93 ? 25.980 1.825 -15.652 1.00 52.97 93 ALA A O 1
ATOM 766 N N . LEU A 1 94 ? 25.746 2.758 -17.690 1.00 42.34 94 LEU A N 1
ATOM 767 C CA . LEU A 1 94 ? 27.042 2.376 -18.273 1.00 42.34 94 LEU A CA 1
ATOM 768 C C . LEU A 1 94 ? 27.799 3.627 -18.729 1.00 42.34 94 LEU A C 1
ATOM 770 O O . LEU A 1 94 ? 29.044 3.612 -18.617 1.00 42.34 94 LEU A O 1
#

Radius of gyration: 14.43 Å; chains: 1; bounding box: 41×21×38 Å

Foldseek 3Di:
DLLVQCQDPVRNVVSVVVCLVCVVVCLVPDDLVVVLVSCLSVLVVLVCLVVLVVSCVVRPGPDDNVSNVVSSVSSVVVNVCCVVCVVVVVVVPD